Protein AF-A0A7Y2X747-F1 (afdb_monomer)

Mean predicted aligned error: 7.36 Å

pLDDT: mean 79.3, std 15.59, range [33.94, 94.5]

Structure (mmCIF, N/CA/C/O backbone):
data_AF-A0A7Y2X747-F1
#
_entry.id   AF-A0A7Y2X747-F1
#
loop_
_atom_site.group_PDB
_atom_site.id
_atom_site.type_symbol
_atom_site.label_atom_id
_atom_site.label_alt_id
_atom_site.label_comp_id
_atom_site.label_asym_id
_atom_site.label_entity_id
_atom_site.label_seq_id
_atom_site.pdbx_PDB_ins_code
_atom_site.Cartn_x
_atom_site.Cartn_y
_atom_site.Cartn_z
_atom_site.occupancy
_atom_site.B_iso_or_equiv
_atom_site.auth_seq_id
_atom_site.auth_comp_id
_atom_site.auth_asym_id
_atom_site.auth_atom_id
_atom_site.pdbx_PDB_model_num
ATOM 1 N N . MET A 1 1 ? -5.392 1.995 23.290 1.00 68.81 1 MET A N 1
ATOM 2 C CA . MET A 1 1 ? -5.089 3.295 22.641 1.00 68.81 1 MET A CA 1
ATOM 3 C C . MET A 1 1 ? -4.079 3.145 21.498 1.00 68.81 1 MET A C 1
ATOM 5 O O . M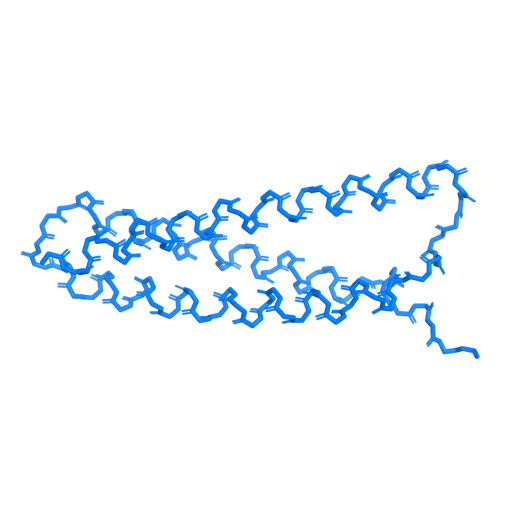ET A 1 1 ? -4.376 3.600 20.405 1.00 68.81 1 MET A O 1
ATOM 9 N N . GLN A 1 2 ? -2.967 2.425 21.698 1.00 85.06 2 GLN A N 1
ATOM 10 C CA . GLN A 1 2 ? -1.905 2.199 20.694 1.00 85.06 2 GLN A CA 1
ATOM 11 C C . GLN A 1 2 ? -2.398 1.671 19.328 1.00 85.06 2 GLN A C 1
ATOM 13 O O . GLN A 1 2 ? -2.037 2.219 18.295 1.00 85.06 2 GLN A O 1
ATOM 18 N N . TRP A 1 3 ? -3.302 0.686 19.297 1.00 88.88 3 TRP A N 1
ATOM 19 C CA . TRP A 1 3 ? -3.810 0.116 18.034 1.00 88.88 3 TRP A CA 1
ATOM 20 C C . TRP A 1 3 ? -4.620 1.092 17.168 1.00 88.88 3 TRP A C 1
ATOM 22 O O . TRP A 1 3 ? -4.641 0.959 15.948 1.00 88.88 3 TRP A O 1
ATOM 32 N N . LYS A 1 4 ? -5.245 2.107 17.780 1.00 88.75 4 LYS A N 1
ATOM 33 C CA . LYS A 1 4 ? -5.938 3.176 17.043 1.00 88.75 4 LYS A CA 1
ATOM 34 C C . LYS A 1 4 ? -4.933 4.047 16.285 1.00 88.75 4 LYS A C 1
ATOM 36 O O . LYS A 1 4 ? -5.152 4.363 15.122 1.00 88.75 4 LYS A O 1
ATOM 41 N N . ILE A 1 5 ? -3.801 4.357 16.915 1.00 91.00 5 ILE A N 1
ATOM 42 C CA . ILE A 1 5 ? -2.703 5.100 16.285 1.00 91.00 5 ILE A CA 1
ATOM 43 C C . ILE A 1 5 ? -2.125 4.282 15.126 1.00 91.00 5 ILE A C 1
ATOM 45 O O . ILE A 1 5 ? -2.017 4.796 14.021 1.00 91.00 5 ILE A O 1
ATOM 49 N N . ILE A 1 6 ? -1.875 2.984 15.336 1.00 91.25 6 ILE A N 1
ATOM 50 C CA . ILE A 1 6 ? -1.377 2.084 14.282 1.00 91.25 6 ILE A CA 1
ATOM 51 C C . ILE A 1 6 ? -2.328 2.058 13.077 1.00 91.25 6 ILE A C 1
ATOM 53 O O . ILE A 1 6 ? -1.863 2.138 11.943 1.00 91.25 6 ILE A O 1
ATOM 57 N N . SER A 1 7 ? -3.649 2.015 13.296 1.00 88.94 7 SER A N 1
ATOM 58 C CA . SER A 1 7 ? -4.621 2.045 12.191 1.00 88.94 7 SER A CA 1
ATOM 59 C C . SER A 1 7 ? -4.539 3.328 11.352 1.00 88.94 7 SER A C 1
ATOM 61 O O . SER A 1 7 ? -4.593 3.259 10.125 1.00 88.94 7 SER A O 1
ATOM 63 N N . LEU A 1 8 ? -4.328 4.482 11.999 1.00 92.31 8 LEU A N 1
ATOM 64 C CA . LEU A 1 8 ? -4.133 5.765 11.321 1.00 92.31 8 LEU A CA 1
ATOM 65 C C . LEU A 1 8 ? -2.798 5.804 10.570 1.00 92.31 8 LEU A C 1
ATOM 67 O O . LEU A 1 8 ? -2.765 6.219 9.416 1.00 92.31 8 LEU A O 1
ATOM 71 N N . CYS A 1 9 ? -1.715 5.313 11.181 1.00 93.81 9 CYS A N 1
ATOM 72 C CA . CYS A 1 9 ? -0.408 5.217 10.529 1.00 93.81 9 CYS A CA 1
ATOM 73 C C . CYS A 1 9 ? -0.452 4.315 9.289 1.00 93.81 9 CYS A C 1
ATOM 75 O O . CYS A 1 9 ? 0.127 4.665 8.267 1.00 93.81 9 CYS A O 1
ATOM 77 N N . CYS A 1 10 ? -1.169 3.188 9.346 1.00 92.38 10 CYS A N 1
ATOM 78 C CA . CYS A 1 10 ? -1.327 2.300 8.193 1.00 92.38 10 CYS A CA 1
ATOM 79 C C . CYS A 1 10 ? -2.121 2.967 7.065 1.00 92.38 10 CYS A C 1
ATOM 81 O O . CYS A 1 10 ? -1.799 2.772 5.897 1.00 92.38 10 CYS A O 1
ATOM 83 N N . LEU A 1 11 ? -3.146 3.761 7.397 1.00 92.94 11 LEU A N 1
ATOM 84 C CA . LEU A 1 11 ? -3.896 4.516 6.390 1.00 92.94 11 LEU A CA 1
ATOM 85 C C . LEU A 1 11 ? -3.029 5.599 5.749 1.00 92.94 11 LEU A C 1
ATOM 87 O O . LEU A 1 11 ? -3.027 5.749 4.532 1.00 92.94 11 LEU A O 1
ATOM 91 N N . PHE A 1 12 ? -2.252 6.318 6.558 1.00 94.50 12 PHE A N 1
ATOM 92 C CA . PHE A 1 12 ? -1.302 7.306 6.063 1.00 94.50 12 PHE A CA 1
ATOM 93 C C . PHE A 1 12 ? -0.255 6.670 5.138 1.00 94.50 12 PHE A C 1
ATOM 95 O O . PHE A 1 12 ? -0.037 7.167 4.037 1.00 94.50 12 PHE A O 1
ATOM 102 N N . ALA A 1 13 ? 0.324 5.532 5.534 1.00 92.00 13 ALA A N 1
ATOM 103 C CA . ALA A 1 13 ? 1.257 4.774 4.702 1.00 92.00 13 ALA A CA 1
ATOM 104 C C . ALA A 1 13 ? 0.621 4.346 3.369 1.00 92.00 13 ALA A C 1
ATOM 106 O O . ALA A 1 13 ? 1.255 4.462 2.324 1.00 92.00 13 ALA A O 1
ATOM 107 N N . ALA A 1 14 ? -0.647 3.924 3.388 1.00 91.88 14 ALA A N 1
ATOM 108 C CA . ALA A 1 14 ? -1.389 3.594 2.177 1.00 91.88 14 ALA A CA 1
ATOM 109 C C . ALA A 1 14 ? -1.553 4.808 1.245 1.00 91.88 14 ALA A C 1
ATOM 111 O O . ALA A 1 14 ? -1.343 4.690 0.040 1.00 91.88 14 ALA A O 1
ATOM 112 N N . CYS A 1 15 ? -1.876 5.984 1.789 1.00 93.50 15 CYS A N 1
ATOM 113 C CA . CYS A 1 15 ? -1.968 7.217 1.004 1.00 93.50 15 CYS A CA 1
ATOM 114 C C . CYS A 1 15 ? -0.618 7.608 0.385 1.00 93.50 15 CYS A C 1
ATOM 116 O O . CYS A 1 15 ? -0.564 7.937 -0.799 1.00 93.50 15 CYS A O 1
ATOM 118 N N . VAL A 1 16 ? 0.469 7.535 1.161 1.00 92.94 16 VAL A N 1
ATOM 119 C CA . VAL A 1 16 ? 1.831 7.819 0.674 1.00 92.94 16 VAL A CA 1
ATOM 120 C C . VAL A 1 16 ? 2.222 6.847 -0.436 1.00 92.94 16 VAL A C 1
ATOM 122 O O . VAL A 1 16 ? 2.719 7.268 -1.475 1.00 92.94 16 VAL A O 1
ATOM 125 N N . GLN A 1 17 ? 1.933 5.557 -0.266 1.00 91.19 17 GLN A N 1
ATOM 126 C CA . GLN A 1 17 ? 2.183 4.555 -1.296 1.00 91.19 17 GLN A CA 1
ATOM 127 C C . GLN A 1 17 ? 1.485 4.903 -2.617 1.00 91.19 17 GLN A C 1
ATOM 129 O O . GLN A 1 17 ? 2.099 4.829 -3.678 1.00 91.19 17 GLN A O 1
ATOM 134 N N . TRP A 1 18 ? 0.207 5.281 -2.568 1.00 89.69 18 TRP A N 1
ATOM 135 C CA . TRP A 1 18 ? -0.543 5.642 -3.772 1.00 89.69 18 TRP A CA 1
ATOM 136 C C . TRP A 1 18 ? -0.038 6.930 -4.425 1.00 89.69 18 TRP A C 1
ATOM 138 O O . TRP A 1 18 ? -0.008 7.013 -5.653 1.00 89.69 18 TRP A O 1
ATOM 148 N N . TYR A 1 19 ? 0.408 7.901 -3.628 1.00 91.12 19 TYR A N 1
ATOM 149 C CA . TYR A 1 19 ? 1.068 9.102 -4.136 1.00 91.12 19 TYR A CA 1
ATOM 150 C C . TYR A 1 19 ? 2.355 8.760 -4.907 1.00 91.12 19 TYR A C 1
ATOM 152 O O . TYR A 1 19 ? 2.524 9.200 -6.042 1.00 91.12 19 TYR A O 1
ATOM 160 N N . GLU A 1 20 ? 3.211 7.905 -4.343 1.00 86.31 20 GLU A N 1
ATOM 161 C CA . GLU A 1 20 ? 4.459 7.450 -4.976 1.00 86.31 20 GLU A CA 1
ATOM 162 C C . GLU A 1 20 ? 4.215 6.668 -6.276 1.00 86.31 20 GLU A C 1
ATOM 164 O O . GLU A 1 20 ? 4.908 6.867 -7.277 1.00 86.31 20 GLU A O 1
ATOM 169 N N . ILE A 1 21 ? 3.209 5.786 -6.294 1.00 84.31 21 ILE A N 1
ATOM 170 C CA . ILE A 1 21 ? 2.820 5.044 -7.504 1.00 84.31 21 ILE A CA 1
ATOM 171 C C . ILE A 1 21 ? 2.374 6.017 -8.601 1.00 84.31 21 ILE A C 1
ATOM 173 O O . ILE A 1 21 ? 2.768 5.861 -9.762 1.00 84.31 21 ILE A O 1
ATOM 177 N N . LEU A 1 22 ? 1.564 7.021 -8.251 1.00 86.12 22 LEU A N 1
ATOM 178 C CA . LEU A 1 22 ? 1.070 8.013 -9.201 1.00 86.12 22 LEU A CA 1
ATOM 179 C C . LEU A 1 22 ? 2.208 8.870 -9.763 1.00 86.12 22 LEU A C 1
ATOM 181 O O . LEU A 1 22 ? 2.289 9.037 -10.981 1.00 86.12 22 LEU A O 1
ATOM 185 N N . ASP A 1 23 ? 3.100 9.370 -8.906 1.00 84.31 23 ASP A N 1
ATOM 186 C CA . ASP A 1 23 ? 4.231 10.202 -9.325 1.00 84.31 23 ASP A CA 1
ATOM 187 C C . AS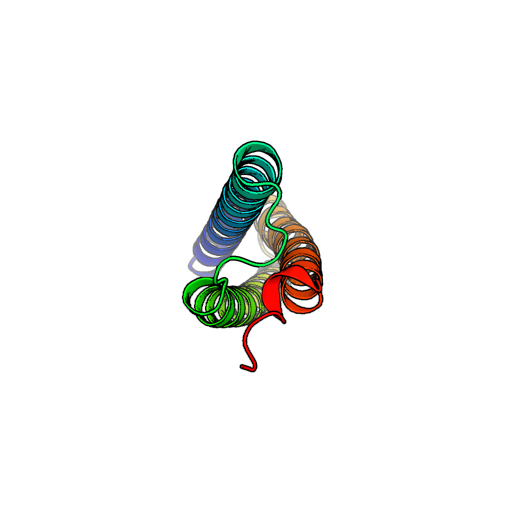P A 1 23 ? 5.149 9.449 -10.298 1.00 84.31 23 ASP A C 1
ATOM 189 O O . ASP A 1 23 ? 5.436 9.927 -11.400 1.00 84.31 23 ASP A O 1
ATOM 193 N N . ARG A 1 24 ? 5.495 8.197 -9.975 1.00 77.75 24 ARG A N 1
ATOM 194 C CA . ARG A 1 24 ? 6.297 7.336 -10.859 1.00 77.75 24 ARG A CA 1
ATOM 195 C C . ARG A 1 24 ? 5.603 7.024 -12.174 1.00 77.75 24 ARG A C 1
ATOM 197 O O . ARG A 1 24 ? 6.248 7.047 -13.221 1.00 77.75 24 ARG A O 1
ATOM 204 N N . SER A 1 25 ? 4.298 6.760 -12.141 1.00 76.12 25 SER A N 1
ATOM 205 C CA . SER A 1 25 ? 3.513 6.497 -13.352 1.00 76.12 25 SER A CA 1
ATOM 206 C C . SER A 1 25 ? 3.480 7.723 -14.271 1.00 76.12 25 SER A C 1
ATOM 208 O O . SER A 1 25 ? 3.631 7.601 -15.489 1.00 76.12 25 SER A O 1
ATOM 210 N N . LEU A 1 26 ? 3.340 8.925 -13.701 1.00 80.44 26 LEU A N 1
ATOM 211 C CA . LEU A 1 26 ? 3.386 10.184 -14.445 1.00 80.44 26 LEU A CA 1
ATOM 212 C C . LEU A 1 26 ? 4.784 10.470 -14.998 1.00 80.44 26 LEU A C 1
ATOM 214 O O . LEU A 1 26 ? 4.906 10.882 -16.155 1.00 80.44 26 LEU A O 1
ATOM 218 N N . HIS A 1 27 ? 5.828 10.241 -14.202 1.00 77.06 27 HIS A N 1
ATOM 219 C CA . HIS A 1 27 ? 7.213 10.408 -14.628 1.00 77.06 27 HIS A CA 1
ATOM 220 C C . HIS A 1 27 ? 7.543 9.492 -15.813 1.00 77.06 27 HIS A C 1
ATOM 222 O O . HIS A 1 27 ? 8.028 9.961 -16.843 1.00 77.06 27 HIS A O 1
ATOM 228 N N . LEU A 1 28 ? 7.181 8.211 -15.712 1.00 71.56 28 LEU A N 1
ATOM 229 C CA . LEU A 1 28 ? 7.365 7.223 -16.771 1.00 71.56 28 LEU A CA 1
ATOM 230 C C . LEU A 1 28 ? 6.635 7.627 -18.062 1.00 71.56 28 LEU A C 1
ATOM 232 O O . LEU A 1 28 ? 7.226 7.610 -19.140 1.00 71.56 28 LEU A O 1
ATOM 236 N N . ASN A 1 29 ? 5.382 8.080 -17.964 1.00 74.19 29 ASN A N 1
ATOM 237 C CA . ASN A 1 29 ? 4.616 8.550 -19.122 1.00 74.19 29 ASN A CA 1
ATOM 238 C C . ASN A 1 29 ? 5.261 9.785 -19.786 1.00 74.19 29 ASN A C 1
ATOM 240 O O . ASN A 1 29 ? 5.331 9.874 -21.012 1.00 74.19 29 ASN A O 1
ATOM 244 N N . ARG A 1 30 ? 5.782 10.736 -18.994 1.00 77.25 30 ARG A N 1
ATOM 245 C CA . ARG A 1 30 ? 6.519 11.899 -19.525 1.00 77.25 30 ARG A CA 1
ATOM 246 C C . ARG A 1 30 ? 7.801 11.479 -20.240 1.00 77.25 30 ARG A C 1
ATOM 248 O O . ARG A 1 30 ? 8.082 12.020 -21.306 1.00 77.25 30 ARG A O 1
ATOM 255 N N . MET A 1 31 ? 8.548 10.523 -19.687 1.00 69.12 31 MET A N 1
ATOM 256 C CA . MET A 1 31 ? 9.772 10.000 -20.301 1.00 69.12 31 MET A CA 1
ATOM 257 C C . MET A 1 31 ? 9.480 9.320 -21.643 1.00 69.12 31 MET A C 1
ATOM 259 O O . MET A 1 31 ? 10.115 9.660 -22.642 1.00 69.12 31 MET A O 1
ATOM 263 N N . ILE A 1 32 ? 8.454 8.462 -21.696 1.00 70.75 32 ILE A N 1
ATOM 264 C CA . ILE A 1 32 ? 8.008 7.799 -22.931 1.00 70.75 32 ILE A CA 1
ATOM 265 C C . ILE A 1 32 ? 7.614 8.838 -23.988 1.00 70.75 32 ILE A C 1
ATOM 267 O O . ILE A 1 32 ? 8.092 8.775 -25.118 1.00 70.75 32 ILE A O 1
ATOM 271 N N . LYS A 1 33 ? 6.794 9.835 -23.625 1.00 74.56 33 LYS A N 1
ATOM 272 C CA . LYS A 1 33 ? 6.359 10.887 -24.561 1.00 74.56 33 LYS A CA 1
ATOM 273 C C . LYS A 1 33 ? 7.501 11.769 -25.061 1.00 74.56 33 LYS A C 1
ATOM 275 O O . LYS A 1 33 ? 7.479 12.177 -26.216 1.00 74.56 33 LYS A O 1
ATOM 280 N N . LYS A 1 34 ? 8.453 12.123 -24.192 1.00 73.75 34 LYS A N 1
ATOM 281 C CA . LYS A 1 34 ? 9.497 13.109 -24.505 1.00 73.75 34 LYS A CA 1
ATOM 282 C C . LYS A 1 34 ? 10.663 12.508 -25.277 1.00 73.75 34 LYS A C 1
ATOM 284 O O . LYS A 1 34 ? 11.219 13.178 -26.139 1.00 73.75 34 LYS A O 1
ATOM 289 N N . PHE A 1 35 ? 11.044 11.279 -24.951 1.00 67.00 35 PHE A N 1
ATOM 290 C CA . PHE A 1 35 ? 12.243 10.669 -25.512 1.00 67.00 35 PHE A CA 1
ATOM 291 C C . PHE A 1 35 ? 11.927 9.558 -26.514 1.00 67.00 35 PHE A C 1
ATOM 293 O O . PHE A 1 35 ? 12.818 9.144 -27.243 1.00 67.00 35 PHE A O 1
ATOM 300 N N . GLY A 1 36 ? 10.687 9.052 -26.569 1.00 61.97 36 GLY A N 1
ATOM 301 C CA . GLY A 1 36 ? 10.360 7.856 -27.355 1.00 61.97 36 GLY A CA 1
ATOM 302 C C . 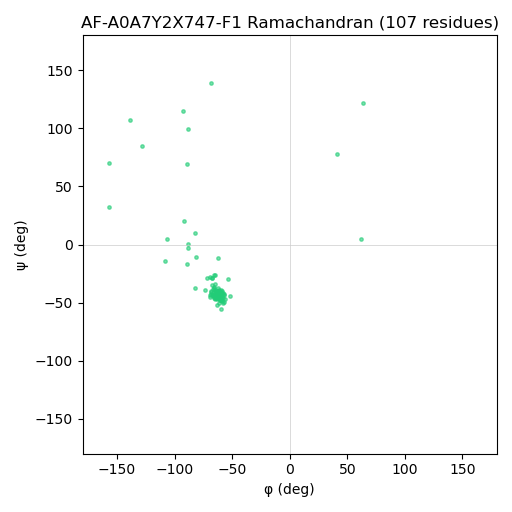GLY A 1 36 ? 11.105 6.602 -26.875 1.00 61.97 36 GLY A C 1
ATOM 303 O O . GLY A 1 36 ? 11.010 5.547 -27.494 1.00 61.97 36 GLY A O 1
ATOM 304 N N . VAL A 1 37 ? 11.854 6.714 -25.773 1.00 55.06 37 VAL A N 1
ATOM 305 C CA . VAL A 1 37 ? 12.672 5.651 -25.203 1.00 55.06 37 VAL A CA 1
ATOM 306 C C . VAL A 1 37 ? 11.828 4.926 -24.162 1.00 55.06 37 VAL A C 1
ATOM 308 O O . VAL A 1 37 ? 11.463 5.492 -23.133 1.00 55.06 37 VAL A O 1
ATOM 311 N N . SER A 1 38 ? 11.534 3.654 -24.421 1.00 53.69 38 SER A N 1
ATOM 312 C CA . SER A 1 38 ? 10.873 2.738 -23.483 1.00 53.69 38 SER A CA 1
ATOM 313 C C . SER A 1 38 ? 11.838 2.108 -22.465 1.00 53.69 38 SER A C 1
ATOM 315 O O . SER A 1 38 ? 11.466 1.155 -21.793 1.00 53.69 38 SER A O 1
ATOM 317 N N . GLY A 1 39 ? 13.090 2.570 -22.383 1.00 50.06 39 GLY A N 1
ATOM 318 C CA . GLY A 1 39 ? 14.167 1.834 -21.707 1.00 50.06 39 GLY A CA 1
ATOM 319 C C . GLY A 1 39 ? 15.351 2.669 -21.217 1.00 50.06 39 GLY A C 1
ATOM 320 O O . GLY A 1 39 ? 16.471 2.180 -21.234 1.00 50.06 39 GLY A O 1
ATOM 321 N N . ALA A 1 40 ? 15.143 3.923 -20.804 1.00 44.16 40 ALA A N 1
ATOM 322 C CA . ALA A 1 40 ? 16.194 4.689 -20.132 1.00 44.16 40 ALA A CA 1
ATOM 323 C C . ALA A 1 40 ? 16.139 4.430 -18.612 1.00 44.16 40 ALA A C 1
ATOM 325 O O . ALA A 1 40 ? 15.282 4.977 -17.920 1.00 44.16 40 ALA A O 1
ATOM 326 N N . SER A 1 41 ? 17.026 3.535 -18.160 1.00 49.06 41 SER A N 1
ATOM 327 C CA . SER A 1 41 ? 17.559 3.351 -16.798 1.00 49.06 41 SER A CA 1
ATOM 328 C C . SER A 1 41 ? 16.580 3.471 -15.617 1.00 49.06 41 SER A C 1
ATOM 330 O O . SER A 1 41 ? 16.594 4.416 -14.827 1.00 49.06 41 SER A O 1
ATOM 332 N N . ILE A 1 42 ? 15.793 2.410 -15.406 1.00 51.47 42 ILE A N 1
ATOM 333 C CA . ILE A 1 42 ? 15.015 2.179 -14.173 1.00 51.47 42 ILE A CA 1
ATOM 334 C C . ILE A 1 42 ? 15.826 1.342 -13.157 1.00 51.47 42 ILE A C 1
ATOM 336 O O . ILE A 1 42 ? 15.262 0.763 -12.240 1.00 51.47 42 ILE A O 1
ATOM 340 N N . SER A 1 43 ? 17.158 1.268 -13.246 1.00 47.25 43 SER A N 1
ATOM 341 C CA . SER A 1 43 ? 17.967 0.504 -12.273 1.00 47.25 43 SER A CA 1
ATOM 342 C C . SER A 1 43 ? 17.902 1.099 -10.854 1.00 47.25 43 SER A C 1
ATOM 344 O O . SER A 1 43 ? 17.566 0.400 -9.894 1.00 47.25 43 SER A O 1
ATOM 346 N N . ALA A 1 44 ? 18.041 2.426 -10.717 1.00 49.34 44 ALA A N 1
ATOM 347 C CA . ALA A 1 44 ? 17.775 3.119 -9.448 1.00 49.34 44 ALA A CA 1
ATOM 348 C C . ALA A 1 44 ? 16.285 3.046 -9.042 1.00 49.34 44 ALA A C 1
ATOM 350 O O . ALA A 1 44 ? 15.940 3.080 -7.859 1.00 49.34 44 ALA A O 1
ATOM 351 N N . GLY A 1 45 ? 15.388 2.902 -10.025 1.00 64.62 45 GLY A N 1
ATOM 352 C CA . GLY A 1 45 ? 13.952 2.750 -9.809 1.00 64.62 45 GLY A CA 1
ATOM 353 C C . GLY A 1 45 ? 13.554 1.375 -9.268 1.00 64.62 45 GLY A C 1
ATOM 354 O O . GLY A 1 45 ? 12.702 1.325 -8.382 1.00 64.62 45 GLY A O 1
ATOM 355 N N . TYR A 1 46 ? 14.177 0.290 -9.742 1.00 69.19 46 TYR A N 1
ATOM 356 C CA . TYR A 1 46 ? 13.861 -1.097 -9.386 1.00 69.19 46 TYR A CA 1
ATOM 357 C C . TYR A 1 46 ? 14.108 -1.376 -7.905 1.00 69.19 46 TYR A C 1
ATOM 359 O O . TYR A 1 46 ? 13.198 -1.819 -7.207 1.00 69.19 46 TYR A O 1
ATOM 367 N N . ILE A 1 47 ? 15.303 -1.042 -7.399 1.00 74.88 47 ILE A N 1
ATO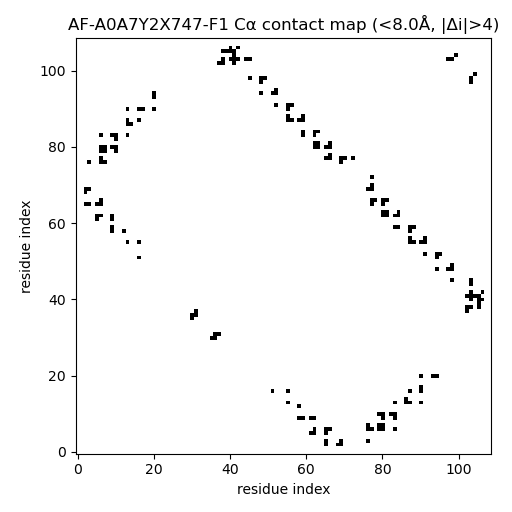M 368 C CA . ILE A 1 47 ? 15.654 -1.230 -5.980 1.00 74.88 47 ILE A CA 1
ATOM 369 C C . ILE A 1 47 ? 14.651 -0.489 -5.091 1.00 74.88 47 ILE A C 1
ATOM 371 O O . ILE A 1 47 ? 14.151 -1.035 -4.108 1.00 74.88 47 ILE A O 1
ATOM 375 N N . MET A 1 48 ? 14.294 0.739 -5.473 1.00 76.50 48 MET A N 1
ATOM 376 C CA . MET A 1 48 ? 13.336 1.542 -4.725 1.00 76.50 48 MET A CA 1
ATOM 377 C C . MET A 1 48 ? 11.925 0.926 -4.758 1.00 76.50 48 MET A C 1
ATOM 379 O O . MET A 1 48 ? 11.249 0.924 -3.734 1.00 76.50 48 MET A O 1
ATOM 383 N N . ILE A 1 49 ? 11.493 0.347 -5.887 1.00 78.25 49 ILE A N 1
ATOM 384 C CA . ILE A 1 49 ? 10.214 -0.378 -5.976 1.00 78.25 49 ILE A CA 1
ATOM 385 C C . ILE A 1 49 ? 10.220 -1.619 -5.070 1.00 78.25 49 ILE A C 1
ATOM 387 O O . ILE A 1 49 ? 9.233 -1.858 -4.380 1.00 78.25 49 ILE A O 1
ATOM 391 N N . VAL A 1 50 ? 11.322 -2.377 -5.008 1.00 81.69 50 VAL A N 1
ATOM 392 C CA . VAL A 1 50 ? 11.449 -3.538 -4.106 1.00 81.69 50 VAL A CA 1
ATOM 393 C C . VAL A 1 50 ? 11.345 -3.115 -2.637 1.00 81.69 50 VAL A C 1
ATOM 395 O O . VAL A 1 50 ? 10.624 -3.752 -1.867 1.00 81.69 50 VAL A O 1
ATOM 398 N N . ILE A 1 51 ? 12.003 -2.016 -2.248 1.00 84.50 51 ILE A N 1
ATOM 399 C CA . ILE A 1 51 ? 11.902 -1.455 -0.890 1.00 84.50 51 ILE A CA 1
ATOM 400 C C . ILE A 1 51 ? 10.452 -1.065 -0.576 1.00 84.50 51 ILE A C 1
ATOM 402 O O . ILE A 1 51 ? 9.929 -1.444 0.474 1.00 84.50 51 ILE A O 1
ATOM 406 N N . PHE A 1 52 ? 9.781 -0.356 -1.489 1.00 84.00 52 PHE A N 1
ATOM 407 C CA . PHE A 1 52 ? 8.382 0.032 -1.306 1.00 84.00 52 PHE A CA 1
ATOM 408 C C . PHE A 1 52 ? 7.452 -1.180 -1.221 1.00 84.00 52 PHE A C 1
ATOM 410 O O . PHE A 1 52 ? 6.586 -1.211 -0.350 1.00 84.00 52 PHE A O 1
ATOM 417 N N . PHE A 1 53 ? 7.670 -2.207 -2.042 1.00 85.50 53 PHE A N 1
ATOM 418 C CA . PHE A 1 53 ? 6.909 -3.452 -1.989 1.00 85.50 53 PHE A CA 1
ATOM 419 C C . PHE A 1 53 ? 7.065 -4.164 -0.635 1.00 85.50 53 PHE A C 1
ATOM 421 O O . PHE A 1 53 ? 6.073 -4.570 -0.025 1.00 85.50 53 PHE A O 1
ATOM 428 N N . GLY A 1 54 ? 8.295 -4.252 -0.118 1.00 87.94 54 GLY A N 1
ATOM 429 C CA . GLY A 1 54 ? 8.564 -4.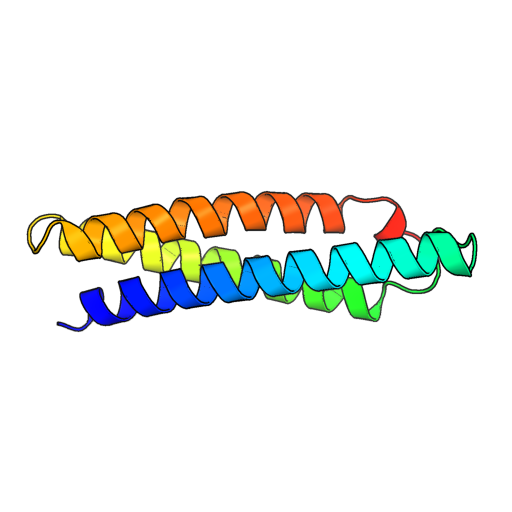799 1.213 1.00 87.94 54 GLY A CA 1
ATOM 430 C C . GLY A 1 54 ? 7.888 -3.995 2.329 1.00 87.94 54 GLY A C 1
ATOM 431 O O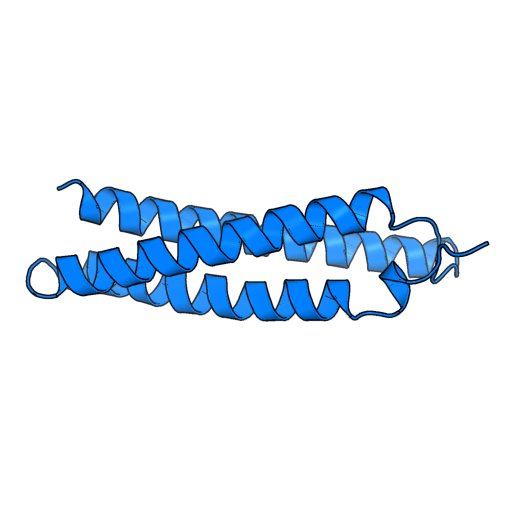 . GLY A 1 54 ? 7.240 -4.571 3.205 1.00 87.94 54 GLY A O 1
ATOM 432 N N . ALA A 1 55 ? 7.960 -2.662 2.267 1.00 89.19 55 ALA A N 1
ATOM 433 C CA . ALA A 1 55 ? 7.281 -1.785 3.219 1.00 89.19 55 ALA A CA 1
ATOM 434 C C . ALA A 1 55 ? 5.756 -1.990 3.193 1.00 89.19 55 ALA A C 1
ATOM 436 O O . ALA A 1 55 ? 5.134 -2.128 4.249 1.00 89.19 55 ALA A O 1
ATOM 437 N N . THR A 1 56 ? 5.154 -2.092 2.005 1.00 90.62 56 THR A N 1
ATOM 438 C CA . THR A 1 56 ? 3.724 -2.377 1.837 1.00 90.62 56 THR A CA 1
ATOM 439 C C . THR A 1 56 ? 3.319 -3.684 2.521 1.00 90.62 56 THR A C 1
ATOM 441 O O . THR A 1 56 ? 2.294 -3.716 3.205 1.00 90.62 56 THR A O 1
ATOM 444 N N . ALA A 1 57 ? 4.120 -4.748 2.406 1.00 90.31 57 ALA A N 1
ATOM 445 C CA . ALA A 1 57 ? 3.841 -6.023 3.071 1.00 90.31 57 ALA A CA 1
ATOM 446 C C . ALA A 1 57 ? 3.835 -5.887 4.606 1.00 90.31 57 ALA A C 1
ATOM 448 O O . ALA A 1 57 ? 2.905 -6.358 5.267 1.00 90.31 57 ALA A O 1
ATOM 449 N N . ILE A 1 58 ? 4.820 -5.176 5.169 1.00 93.38 58 ILE A N 1
ATOM 450 C CA . ILE A 1 58 ? 4.920 -4.918 6.615 1.00 93.38 58 ILE A CA 1
ATOM 451 C C . ILE A 1 58 ? 3.700 -4.129 7.109 1.00 93.38 58 ILE A C 1
ATOM 453 O O . ILE A 1 58 ? 3.040 -4.537 8.067 1.00 93.38 58 ILE A O 1
ATOM 457 N N . PHE A 1 59 ? 3.349 -3.027 6.439 1.00 91.19 59 PHE A N 1
ATOM 458 C CA . PHE A 1 59 ? 2.189 -2.216 6.820 1.00 91.19 59 PHE A CA 1
ATOM 459 C C . PHE A 1 59 ? 0.865 -2.966 6.655 1.00 91.19 59 PHE A C 1
ATOM 461 O O . PHE A 1 59 ? -0.042 -2.787 7.467 1.00 91.19 59 PHE A O 1
ATOM 468 N N . THR A 1 60 ? 0.755 -3.846 5.656 1.00 92.25 60 THR A N 1
ATOM 469 C CA . THR A 1 60 ? -0.438 -4.683 5.464 1.00 92.25 60 THR A CA 1
ATOM 470 C C . THR A 1 60 ? -0.620 -5.638 6.640 1.00 92.25 60 THR A C 1
ATOM 472 O O . THR A 1 60 ? -1.724 -5.754 7.175 1.00 92.25 60 THR A O 1
ATOM 475 N N . HIS A 1 61 ? 0.465 -6.272 7.097 1.00 93.56 61 HIS A N 1
ATOM 476 C CA . HIS A 1 61 ? 0.432 -7.137 8.274 1.00 93.56 61 HIS A CA 1
ATOM 477 C C . HIS A 1 61 ? 0.036 -6.358 9.538 1.00 93.56 61 HIS A C 1
ATOM 479 O O . HIS A 1 61 ? -0.838 -6.790 10.290 1.00 93.56 61 HIS A O 1
ATOM 485 N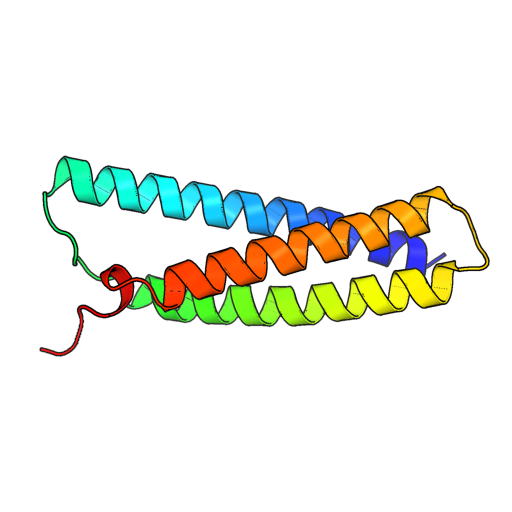 N . LEU A 1 62 ? 0.618 -5.173 9.752 1.00 91.94 62 LEU A N 1
ATOM 486 C CA . LEU A 1 62 ? 0.276 -4.311 10.890 1.00 91.94 62 LEU A CA 1
ATOM 487 C C . LEU A 1 62 ? -1.194 -3.869 10.867 1.00 91.94 62 LEU A C 1
ATOM 489 O O . LEU A 1 62 ? -1.854 -3.853 11.910 1.00 91.94 62 LEU A O 1
ATOM 493 N N . ALA A 1 63 ? -1.729 -3.543 9.689 1.00 90.94 63 ALA A N 1
ATOM 494 C CA . ALA A 1 63 ? -3.131 -3.185 9.520 1.00 90.94 63 ALA A CA 1
ATOM 495 C C . ALA A 1 63 ? -4.058 -4.378 9.815 1.00 90.94 63 ALA A C 1
ATOM 497 O O . ALA A 1 63 ? -5.071 -4.217 10.499 1.00 90.94 63 ALA A O 1
ATOM 498 N N . TYR A 1 64 ? -3.686 -5.585 9.380 1.00 94.19 64 TYR A N 1
ATOM 499 C CA . TYR A 1 64 ? -4.409 -6.818 9.699 1.00 94.19 64 TYR A CA 1
ATOM 500 C C . TYR A 1 64 ? -4.452 -7.095 11.207 1.00 94.19 64 TYR A C 1
ATOM 502 O O . TYR A 1 64 ? -5.527 -7.343 11.769 1.00 94.19 64 TYR A O 1
ATOM 510 N N . ASP A 1 65 ? -3.317 -6.969 11.893 1.00 93.06 65 ASP A N 1
ATOM 511 C CA . ASP A 1 65 ? -3.256 -7.111 13.348 1.00 93.06 65 ASP A CA 1
ATOM 512 C C . ASP A 1 65 ? -4.099 -6.049 14.062 1.00 93.06 65 ASP A C 1
ATOM 514 O O . ASP A 1 65 ? -4.828 -6.368 15.010 1.00 93.06 65 ASP A O 1
ATOM 518 N N . ALA A 1 66 ? -4.082 -4.804 13.576 1.00 89.81 66 ALA A N 1
ATOM 519 C CA . ALA A 1 66 ? -4.927 -3.738 14.099 1.00 89.81 66 ALA A CA 1
ATOM 520 C C . ALA A 1 66 ? -6.423 -4.074 13.956 1.00 89.81 66 ALA A C 1
ATOM 522 O O . ALA A 1 66 ? -7.163 -3.932 14.930 1.00 89.81 66 ALA A O 1
ATOM 523 N N . VAL A 1 67 ? -6.875 -4.599 12.807 1.00 91.56 67 VAL A N 1
ATOM 524 C CA . VAL A 1 67 ? -8.269 -5.053 12.620 1.00 91.56 67 VAL A CA 1
ATOM 525 C C . VAL A 1 67 ? -8.642 -6.130 13.642 1.00 91.56 67 VAL A C 1
ATOM 527 O O . VAL A 1 67 ? -9.703 -6.043 14.269 1.00 91.56 67 VAL A O 1
ATOM 530 N N . ARG A 1 68 ? -7.775 -7.132 13.853 1.00 91.50 68 ARG A N 1
ATOM 531 C CA . ARG A 1 68 ? -8.030 -8.219 14.816 1.00 91.50 68 ARG A CA 1
ATOM 532 C C . ARG A 1 68 ? -8.120 -7.702 16.249 1.00 91.50 68 ARG A C 1
ATOM 534 O O . ARG A 1 68 ? -9.039 -8.077 16.975 1.00 91.50 68 ARG A O 1
ATOM 541 N N . ARG A 1 69 ? -7.199 -6.823 16.652 1.00 89.12 69 ARG A N 1
ATOM 542 C CA . ARG A 1 69 ? -7.127 -6.257 18.011 1.00 89.12 69 ARG A CA 1
ATOM 543 C C . ARG A 1 69 ? -8.248 -5.251 18.292 1.00 89.12 69 ARG A C 1
ATOM 545 O O . ARG A 1 69 ? -8.683 -5.135 19.433 1.00 89.12 69 ARG A O 1
ATOM 552 N N . LEU A 1 70 ? -8.751 -4.560 17.267 1.00 87.50 70 LEU A N 1
ATOM 553 C CA . LEU A 1 70 ? -9.852 -3.593 17.369 1.00 87.50 70 LEU A CA 1
ATOM 554 C C . LEU A 1 70 ? -11.244 -4.226 17.206 1.00 87.50 70 LEU A C 1
ATOM 556 O O . LEU A 1 70 ? -12.248 -3.524 17.310 1.00 87.50 70 LEU A O 1
ATOM 560 N N . LYS A 1 71 ? -11.350 -5.549 17.001 1.00 82.31 71 LYS A N 1
ATOM 561 C CA . LYS A 1 71 ? -12.630 -6.249 16.769 1.00 82.31 71 LYS A CA 1
ATOM 562 C C . LYS A 1 71 ? -13.684 -5.981 17.857 1.00 82.31 71 LYS A C 1
ATOM 564 O O . LYS A 1 71 ? -14.868 -5.965 17.528 1.00 82.31 71 LYS A O 1
ATOM 569 N N . GLY A 1 72 ? -13.257 -5.719 19.096 1.00 76.38 72 GLY A N 1
ATOM 570 C CA . GLY A 1 72 ? -14.119 -5.384 20.238 1.00 76.38 72 GLY A CA 1
ATOM 571 C C . GLY A 1 72 ? -14.106 -3.915 20.684 1.00 76.38 72 GLY A C 1
ATOM 572 O O . GLY A 1 72 ? -14.717 -3.600 21.699 1.00 76.38 72 GLY A O 1
ATOM 573 N N . GLN A 1 73 ? -13.409 -3.008 19.987 1.00 67.94 73 GLN A N 1
ATOM 574 C 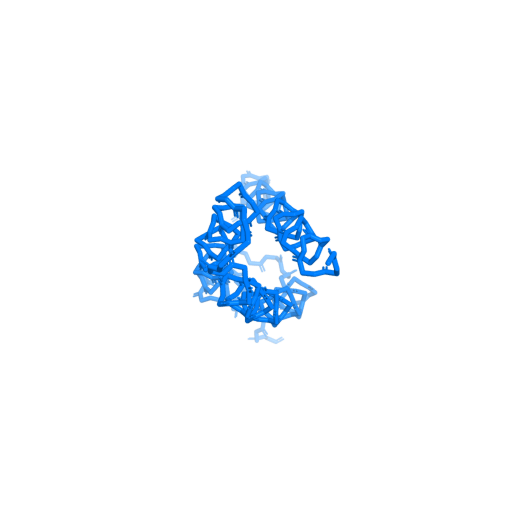CA . GLN A 1 73 ? -13.282 -1.605 20.400 1.00 67.94 73 GLN A CA 1
ATOM 575 C C . GLN A 1 73 ? -13.409 -0.654 19.204 1.00 67.94 73 GLN A C 1
ATOM 577 O O . GLN A 1 73 ? -12.457 -0.488 18.452 1.00 67.94 73 GLN A O 1
ATOM 582 N N . SER A 1 74 ? -14.548 0.048 19.117 1.00 66.88 74 SER A N 1
ATOM 583 C CA . SER A 1 74 ? -14.846 1.126 18.152 1.00 66.88 74 SER A CA 1
ATOM 584 C C . SER A 1 74 ? -14.875 0.704 16.670 1.00 66.88 74 SER A C 1
ATOM 586 O O . SER A 1 74 ? -13.885 0.244 16.106 1.00 66.88 74 SER A O 1
ATOM 588 N N . SER A 1 75 ? -16.016 0.924 15.999 1.00 82.56 75 SER A N 1
ATOM 589 C CA . SER A 1 75 ? -16.180 0.560 14.580 1.00 82.56 75 SER A CA 1
ATOM 590 C C . SER A 1 75 ? -15.281 1.377 13.648 1.00 82.56 75 SER A C 1
ATOM 592 O O . SER A 1 75 ? -14.732 0.817 12.706 1.00 82.56 75 SER A O 1
ATOM 594 N N . LEU A 1 76 ? -15.066 2.666 13.940 1.00 90.56 76 LEU A N 1
ATOM 595 C CA . LEU A 1 76 ? -14.329 3.587 13.070 1.00 90.56 76 LEU A CA 1
ATOM 596 C C . LEU A 1 76 ? -12.887 3.128 12.810 1.00 90.56 76 LEU A C 1
ATOM 598 O O . LEU A 1 76 ? -12.501 2.944 11.663 1.00 90.56 76 LEU A O 1
ATOM 602 N N . TYR A 1 77 ? -12.095 2.899 13.860 1.00 87.19 77 TYR A N 1
ATOM 603 C CA . TYR A 1 77 ? -10.682 2.521 13.705 1.00 87.19 77 TYR A CA 1
ATOM 604 C C . TYR A 1 77 ? -10.510 1.135 13.081 1.00 87.19 77 TYR A C 1
ATOM 606 O O . TYR A 1 77 ? -9.533 0.887 12.376 1.00 87.19 77 TYR A O 1
ATOM 614 N N . ARG A 1 78 ? -11.483 0.242 13.292 1.00 87.38 78 ARG A N 1
ATOM 615 C CA . ARG A 1 78 ? -11.522 -1.055 12.616 1.00 87.38 78 ARG A CA 1
ATOM 616 C C . ARG A 1 78 ? -11.764 -0.887 11.118 1.00 87.38 78 ARG A C 1
ATOM 618 O O . ARG A 1 78 ? -11.075 -1.528 10.332 1.00 87.38 78 ARG A O 1
ATOM 625 N N . THR A 1 79 ? -12.703 -0.021 10.734 1.00 90.25 79 THR A N 1
ATOM 626 C CA . THR A 1 79 ? -12.945 0.321 9.329 1.00 90.25 79 THR A CA 1
ATOM 627 C C . THR A 1 79 ? -11.711 0.961 8.710 1.00 90.25 79 THR A C 1
ATOM 629 O O . THR A 1 79 ? -11.301 0.521 7.648 1.00 90.25 79 THR A O 1
ATOM 632 N N . LEU A 1 80 ? -11.065 1.918 9.387 1.00 91.50 80 LEU A N 1
ATOM 633 C CA . LEU A 1 80 ? -9.834 2.543 8.892 1.00 91.50 80 LEU A CA 1
ATOM 634 C C . LEU A 1 80 ? -8.741 1.501 8.644 1.00 91.50 80 LEU A C 1
ATOM 636 O O . LEU A 1 80 ? -8.212 1.445 7.543 1.00 91.50 80 LEU A O 1
ATOM 640 N N . ALA A 1 81 ? -8.461 0.628 9.618 1.00 90.62 81 ALA A N 1
ATOM 641 C CA . ALA A 1 81 ? -7.472 -0.434 9.455 1.00 90.62 81 ALA A CA 1
ATOM 642 C C . ALA A 1 81 ? -7.822 -1.387 8.297 1.00 90.62 81 ALA A C 1
ATOM 644 O O . ALA A 1 81 ? -6.942 -1.764 7.529 1.00 90.62 81 ALA A O 1
ATOM 645 N N . PHE A 1 82 ? -9.101 -1.742 8.137 1.00 91.44 82 PHE A N 1
ATOM 646 C CA . PHE A 1 82 ? -9.551 -2.587 7.031 1.00 91.44 82 PHE A CA 1
ATOM 647 C C . PHE A 1 82 ? -9.388 -1.894 5.671 1.00 91.44 82 PHE A C 1
ATOM 649 O O . PHE A 1 82 ? -8.862 -2.492 4.736 1.00 91.44 82 PHE A O 1
ATOM 656 N N . THR A 1 83 ? -9.762 -0.618 5.570 1.00 93.25 83 THR A N 1
ATOM 657 C CA . THR A 1 83 ? -9.552 0.198 4.369 1.00 93.25 83 THR A CA 1
ATOM 658 C C . THR A 1 83 ? -8.068 0.292 4.021 1.00 93.25 83 THR A C 1
ATOM 660 O O . THR A 1 83 ? -7.708 0.132 2.856 1.00 93.25 83 THR A O 1
ATOM 663 N N . SER A 1 84 ? -7.191 0.472 5.015 1.00 92.56 84 SER A N 1
ATOM 664 C CA . SER A 1 84 ? -5.741 0.472 4.802 1.00 92.56 84 SER A CA 1
ATOM 665 C C . SER A 1 84 ? -5.257 -0.837 4.187 1.00 92.56 84 SER A C 1
ATOM 667 O O . SER A 1 84 ? -4.475 -0.790 3.249 1.00 92.56 84 SER A O 1
ATOM 669 N N . ILE A 1 85 ? -5.746 -1.999 4.644 1.00 93.25 85 ILE A N 1
ATOM 670 C CA . ILE A 1 85 ? -5.391 -3.302 4.047 1.00 93.25 85 ILE A CA 1
ATOM 671 C C . ILE A 1 85 ? -5.745 -3.320 2.559 1.00 93.25 85 ILE A C 1
ATOM 673 O O . ILE A 1 85 ? -4.902 -3.663 1.736 1.00 93.25 85 ILE A O 1
ATOM 677 N N . VAL A 1 86 ? -6.968 -2.923 2.200 1.00 94.06 86 VAL A N 1
ATOM 678 C CA . VAL A 1 86 ? -7.425 -2.920 0.800 1.00 94.06 86 VAL A CA 1
ATOM 679 C C . VAL A 1 86 ? -6.553 -2.003 -0.064 1.00 94.06 86 VAL A C 1
ATOM 681 O O . VAL A 1 86 ? -6.140 -2.387 -1.161 1.00 94.06 86 VAL A O 1
ATOM 684 N N . LEU A 1 87 ? -6.227 -0.807 0.431 1.00 92.38 87 LEU A N 1
ATOM 685 C CA . LEU A 1 87 ? -5.386 0.156 -0.285 1.00 92.38 87 LEU A CA 1
ATOM 686 C C . LEU A 1 87 ? -3.932 -0.314 -0.422 1.00 92.38 87 LEU A C 1
ATOM 688 O O . LEU A 1 87 ? -3.336 -0.145 -1.484 1.00 92.38 87 LEU A O 1
ATOM 692 N N . LEU A 1 88 ? -3.370 -0.922 0.623 1.00 93.00 88 LEU A N 1
ATOM 693 C CA . LEU A 1 88 ? -2.004 -1.441 0.612 1.00 93.00 88 LEU A CA 1
ATOM 694 C C . LEU A 1 88 ? -1.883 -2.653 -0.319 1.00 93.00 88 LEU A C 1
ATOM 696 O O . LEU A 1 88 ? -0.973 -2.693 -1.141 1.00 93.00 88 LEU A O 1
ATOM 700 N N . VAL A 1 89 ? -2.828 -3.600 -0.263 1.00 92.81 89 VAL A N 1
ATOM 701 C CA . VAL A 1 89 ? -2.855 -4.782 -1.144 1.00 92.81 89 VAL A CA 1
ATOM 702 C C . VAL A 1 89 ? -3.020 -4.377 -2.607 1.00 92.81 89 VAL A C 1
ATOM 704 O O . VAL A 1 89 ? -2.277 -4.851 -3.464 1.00 92.81 89 VAL A O 1
ATOM 707 N N . SER A 1 90 ? -3.953 -3.472 -2.909 1.00 91.75 90 SER A N 1
ATOM 708 C CA . SER A 1 90 ? -4.138 -2.981 -4.281 1.00 91.75 90 SER A CA 1
ATOM 709 C C . SER A 1 90 ? -2.896 -2.255 -4.800 1.00 91.75 90 SER A C 1
ATOM 711 O O . SER A 1 90 ? -2.459 -2.508 -5.921 1.00 91.75 90 SER A O 1
ATOM 713 N N . GLY A 1 91 ? -2.253 -1.429 -3.976 1.00 87.12 91 GLY A N 1
ATOM 714 C CA . GLY A 1 91 ? -0.995 -0.808 -4.363 1.00 87.12 91 GLY A CA 1
ATOM 715 C C . GLY A 1 91 ? 0.175 -1.806 -4.451 1.00 87.12 91 GLY A C 1
ATOM 716 O O . GLY A 1 91 ? 1.079 -1.593 -5.251 1.00 87.12 91 GLY A O 1
ATOM 717 N N . ALA A 1 92 ? 0.176 -2.909 -3.690 1.00 87.88 92 ALA A N 1
ATOM 718 C CA . ALA A 1 92 ? 1.173 -3.977 -3.829 1.00 87.88 92 ALA A CA 1
ATOM 719 C C . ALA A 1 92 ? 1.072 -4.647 -5.205 1.00 87.88 92 ALA A C 1
ATOM 721 O O . ALA A 1 92 ? 2.090 -4.907 -5.842 1.00 87.88 92 ALA A O 1
ATOM 722 N N . LEU A 1 93 ? -0.153 -4.868 -5.696 1.00 87.50 93 LEU A N 1
ATOM 723 C CA . LEU A 1 93 ? -0.391 -5.359 -7.055 1.00 87.50 93 LEU A CA 1
ATOM 724 C C . LEU A 1 93 ? 0.118 -4.370 -8.111 1.00 87.50 93 LEU A C 1
ATOM 726 O O . LEU A 1 93 ? 0.678 -4.795 -9.116 1.00 87.50 93 LEU A O 1
ATOM 730 N N . MET A 1 94 ? -0.021 -3.061 -7.877 1.00 85.62 94 MET A N 1
ATOM 731 C CA . MET A 1 94 ? 0.538 -2.036 -8.768 1.00 85.62 94 MET A CA 1
ATOM 732 C C . MET A 1 94 ? 2.069 -2.043 -8.764 1.00 85.62 94 MET A C 1
ATOM 734 O O . MET A 1 94 ? 2.676 -2.005 -9.830 1.00 85.62 94 MET A O 1
ATOM 738 N N . TRP A 1 95 ? 2.704 -2.157 -7.594 1.00 84.12 95 TRP A N 1
ATOM 739 C CA . TRP A 1 95 ? 4.157 -2.318 -7.504 1.00 84.12 95 TRP A CA 1
ATOM 740 C C . TRP A 1 95 ? 4.641 -3.570 -8.227 1.00 84.12 95 TRP A C 1
ATOM 742 O O . TRP A 1 95 ? 5.614 -3.502 -8.971 1.00 84.12 95 TRP A O 1
ATOM 752 N N . LEU A 1 96 ? 3.939 -4.693 -8.062 1.00 82.38 96 LEU A N 1
ATOM 753 C CA . LEU A 1 96 ? 4.240 -5.927 -8.778 1.00 82.38 96 LEU A CA 1
ATOM 754 C C . LEU A 1 96 ? 4.082 -5.744 -10.294 1.00 82.38 96 LEU A C 1
ATOM 756 O O . LEU A 1 96 ? 4.952 -6.161 -11.050 1.00 82.38 96 LEU A O 1
ATOM 760 N N . GLY A 1 97 ? 3.021 -5.069 -10.741 1.00 79.56 97 GLY A N 1
ATOM 761 C CA . GLY A 1 97 ? 2.829 -4.718 -12.149 1.00 79.56 97 GLY A CA 1
ATOM 762 C C . GLY A 1 97 ? 3.955 -3.841 -12.699 1.00 79.56 97 GLY A C 1
ATOM 763 O O . GLY A 1 97 ? 4.417 -4.072 -13.812 1.00 79.56 97 GLY A O 1
ATOM 764 N N . LEU A 1 98 ? 4.450 -2.883 -11.908 1.00 76.69 98 LEU A N 1
ATOM 765 C CA . LEU A 1 98 ? 5.607 -2.062 -12.268 1.00 76.69 98 LEU A CA 1
ATOM 766 C C . LEU A 1 98 ? 6.891 -2.901 -12.350 1.00 76.69 98 LEU A C 1
ATOM 768 O O . LEU A 1 98 ? 7.600 -2.782 -13.347 1.00 76.69 98 LEU A O 1
ATOM 772 N N . LEU A 1 99 ? 7.154 -3.779 -11.370 1.00 74.25 99 LEU A N 1
ATOM 773 C CA . LEU A 1 99 ? 8.310 -4.694 -11.352 1.00 74.25 99 LEU A CA 1
ATOM 774 C C . LEU A 1 99 ? 8.331 -5.640 -12.553 1.00 74.25 99 LEU A C 1
ATOM 776 O O . LEU A 1 99 ? 9.386 -5.883 -13.129 1.00 74.25 99 LEU A O 1
ATOM 780 N N . LEU A 1 100 ? 7.167 -6.183 -12.912 1.00 72.31 100 LEU A N 1
ATOM 781 C CA . LEU A 1 100 ? 7.012 -7.106 -14.033 1.00 72.31 100 LEU A CA 1
ATOM 782 C C . LEU A 1 100 ? 6.925 -6.385 -15.383 1.00 72.31 100 LEU A C 1
ATOM 784 O O . LEU A 1 100 ? 6.970 -7.042 -16.423 1.00 72.31 100 LEU A O 1
ATOM 788 N N . SER A 1 101 ? 6.777 -5.055 -15.398 1.00 67.50 101 SER A N 1
ATOM 789 C CA . SER A 1 101 ? 6.690 -4.330 -16.658 1.00 67.50 101 SER A CA 1
ATOM 790 C C . SER A 1 101 ? 8.036 -4.383 -17.394 1.00 67.50 101 SER A C 1
ATOM 792 O O . SER A 1 101 ? 9.094 -4.192 -16.782 1.00 67.50 101 SER A O 1
ATOM 794 N N . PRO A 1 102 ? 8.024 -4.569 -18.726 1.00 54.66 102 PRO A N 1
ATOM 795 C CA . PRO A 1 102 ? 9.244 -4.631 -19.531 1.00 54.66 102 PRO A CA 1
ATOM 796 C C . PRO A 1 102 ? 10.058 -3.329 -19.493 1.00 54.66 102 PRO A C 1
ATOM 798 O O . PRO A 1 102 ? 11.212 -3.324 -19.899 1.00 54.66 102 PRO A O 1
ATOM 801 N N . LEU A 1 103 ? 9.487 -2.239 -18.971 1.00 54.72 103 LEU A N 1
ATOM 802 C CA . LEU A 1 103 ? 10.149 -0.947 -18.793 1.00 54.72 103 LEU A CA 1
ATOM 803 C C . LEU A 1 103 ? 11.259 -1.010 -17.733 1.00 54.72 103 LEU A C 1
ATOM 805 O O . LEU A 1 103 ? 12.233 -0.270 -17.832 1.00 54.72 103 LEU A O 1
ATOM 809 N N . VAL A 1 104 ? 11.139 -1.899 -16.738 1.00 51.38 104 VAL A N 1
ATOM 810 C CA . VAL A 1 104 ? 12.130 -2.048 -15.658 1.00 51.38 104 VAL A CA 1
ATOM 811 C C . VAL A 1 104 ? 13.233 -3.059 -16.007 1.00 51.38 104 VAL A C 1
ATOM 813 O O . VAL A 1 104 ? 14.300 -3.040 -15.404 1.00 51.38 104 VAL A O 1
ATOM 816 N N . TYR A 1 105 ? 13.010 -3.902 -17.021 1.00 43.72 105 TYR A N 1
ATOM 817 C CA . TYR A 1 105 ? 13.894 -5.010 -17.409 1.00 43.72 105 TYR A CA 1
ATOM 818 C C . TYR A 1 105 ? 14.998 -4.648 -18.420 1.00 43.72 105 TYR A C 1
ATOM 820 O O . TYR A 1 105 ? 15.816 -5.503 -18.763 1.00 43.72 105 TYR A O 1
ATOM 828 N N . VAL A 1 106 ? 15.053 -3.411 -18.924 1.00 42.34 106 VAL A N 1
ATOM 829 C CA . VAL A 1 106 ? 16.038 -3.022 -19.950 1.00 42.34 106 VAL A CA 1
ATOM 830 C C . VAL A 1 106 ? 17.325 -2.510 -19.303 1.00 42.34 106 VAL A C 1
ATOM 832 O O . VAL A 1 106 ? 17.634 -1.329 -19.376 1.00 42.34 106 VAL A O 1
ATOM 835 N N . GLU A 1 107 ? 18.083 -3.395 -18.659 1.00 42.78 107 GLU A N 1
ATOM 836 C CA . GLU A 1 107 ? 19.511 -3.163 -18.395 1.00 42.78 107 GLU A CA 1
ATOM 837 C C . GLU A 1 107 ? 20.243 -4.502 -18.189 1.00 42.78 107 GLU A C 1
ATOM 839 O O . GLU A 1 107 ? 20.658 -4.871 -17.098 1.00 42.78 107 GLU A O 1
ATOM 844 N N . TYR A 1 108 ? 20.385 -5.258 -19.279 1.00 33.94 108 TYR A N 1
ATOM 845 C CA . TYR A 1 108 ? 21.502 -6.189 -19.456 1.00 33.94 108 TYR A CA 1
ATOM 846 C C . TYR A 1 108 ? 22.136 -5.893 -20.818 1.00 33.94 108 TYR A C 1
ATOM 848 O O . TYR A 1 108 ? 21.783 -6.491 -21.837 1.00 33.94 108 TYR A O 1
ATOM 856 N N . ARG A 1 109 ? 23.037 -4.911 -20.842 1.00 35.88 109 ARG A N 1
ATOM 857 C CA . ARG A 1 109 ? 24.100 -4.806 -21.842 1.00 35.8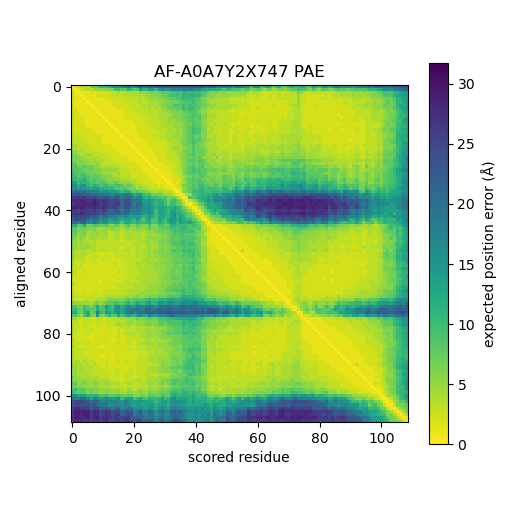8 109 ARG A CA 1
ATOM 858 C C . ARG A 1 109 ? 25.397 -4.447 -21.150 1.00 35.88 109 ARG A C 1
ATOM 860 O O . ARG A 1 109 ? 25.359 -3.512 -20.326 1.00 35.88 109 ARG A O 1
#

Radius of gyration: 16.85 Å; Cα contacts (8 Å, |Δi|>4): 105; chains: 1; bounding box: 40×21×50 Å

Foldseek 3Di:
DVLLVLLVVLLVLLVVLVVVLVVVVVVQVCCCVPPVDLEDDCPVVLVVLVVSLVVLVVSLVSLVVSLVVCVPPDPVSNVSSVVSNVSSVVSNVSSVVVNPDVSNVPDDD

Sequence (109 aa):
MQWKIISLCCLFAACVQWYEILDRSLHLNRMIKKFGVSGASISAGYIMIVIFFGATAIFTHLAYDAVRRLKGQSSLYRTLAFTSIVLLVSGALMWLGLLLSPLVYVEYR

Nearest PDB structures (foldseek):
  3fzf-assembly2_B  TM=4.518E-01  e=1.196E+00  Homo sapiens
  7a0g-assembly1_JJJ  TM=3.592E-01  e=8.756E+00  Serratia marcescens

Secondary structure (DSSP, 8-state):
-HHHHHHHHHHHHHHHHHHHHHHHHHHHHHHHHHH--S-S--HHHHHHHHHHHHHHHHHHHHHHHHHHHTTTS-HHHHHHHHHHHHHHHHHHHHHHHHHHSTTT-----

Solvent-accessible surface area (backbone atoms only — not comparable to full-atom values): 5708 Å² total; per-residue (Å²): 115,69,56,53,54,50,12,52,52,26,34,49,51,27,53,52,51,52,50,53,53,50,53,52,52,52,50,52,52,51,44,35,72,73,66,72,47,71,49,80,71,31,66,77,52,49,60,53,48,52,53,51,45,54,48,36,53,54,41,32,52,54,12,50,51,27,29,65,73,24,72,89,53,60,71,65,50,26,49,42,5,49,51,18,31,56,47,24,53,54,48,41,53,49,47,50,50,52,66,70,31,72,51,53,66,52,78,89,128